Protein AF-A0A2S9FU41-F1 (afdb_monomer_lite)

Structure (mmCIF, N/CA/C/O backbone):
data_AF-A0A2S9FU41-F1
#
_entry.id   AF-A0A2S9FU41-F1
#
loop_
_atom_site.group_PDB
_atom_site.id
_atom_site.type_symbol
_atom_site.label_atom_id
_atom_site.label_alt_id
_atom_site.label_comp_id
_atom_site.label_asym_id
_atom_site.label_entity_id
_atom_site.label_seq_id
_atom_site.pdbx_PDB_ins_code
_atom_site.Cartn_x
_atom_site.Cartn_y
_atom_site.Cartn_z
_atom_site.occupancy
_atom_site.B_iso_or_equiv
_atom_site.auth_seq_id
_atom_site.auth_comp_id
_atom_site.auth_asym_id
_atom_site.auth_atom_id
_atom_site.pdbx_PDB_model_num
ATOM 1 N N . LEU A 1 1 ? -5.710 8.211 -0.117 1.00 78.31 1 LEU A N 1
ATOM 2 C CA . LEU A 1 1 ? -5.263 8.133 -1.529 1.00 78.31 1 LEU A CA 1
ATOM 3 C C . LEU A 1 1 ? -3.778 8.463 -1.650 1.00 78.31 1 LEU A C 1
ATOM 5 O O . LEU A 1 1 ? -3.265 9.146 -0.765 1.00 78.31 1 LEU A O 1
ATOM 9 N N . PRO A 1 2 ? -3.069 7.959 -2.677 1.00 86.50 2 PRO A N 1
ATOM 10 C CA . PRO A 1 2 ? -1.631 8.178 -2.822 1.00 86.50 2 PRO A CA 1
ATOM 11 C C . PRO A 1 2 ? -1.277 9.668 -2.963 1.00 86.50 2 PRO A C 1
ATOM 13 O O . PRO A 1 2 ? -1.785 10.360 -3.837 1.00 86.50 2 PRO A O 1
ATOM 16 N N . HIS A 1 3 ? -0.371 10.158 -2.115 1.00 91.19 3 HIS A N 1
ATOM 17 C CA . HIS A 1 3 ? 0.271 11.476 -2.247 1.00 91.19 3 HIS A CA 1
ATOM 18 C C . HIS A 1 3 ? 1.585 11.426 -3.060 1.00 91.19 3 HIS A C 1
ATOM 20 O O . HIS A 1 3 ? 2.095 10.349 -3.370 1.00 91.19 3 HIS A O 1
ATOM 26 N N . TYR A 1 4 ? 2.184 12.591 -3.346 1.00 93.06 4 TYR A N 1
ATOM 27 C CA . TYR A 1 4 ? 3.378 12.745 -4.200 1.00 93.06 4 TYR A CA 1
ATOM 28 C C . TYR A 1 4 ? 4.587 11.869 -3.829 1.00 93.06 4 TYR A C 1
ATOM 30 O O . TYR A 1 4 ? 5.330 11.449 -4.714 1.00 93.06 4 TYR A O 1
ATOM 38 N N . GLY A 1 5 ? 4.759 11.526 -2.549 1.00 94.69 5 GLY A N 1
ATOM 39 C CA . GLY A 1 5 ? 5.818 10.611 -2.105 1.00 94.69 5 GLY A CA 1
ATOM 40 C C . GLY A 1 5 ? 5.652 9.192 -2.666 1.00 94.69 5 GLY A C 1
ATOM 41 O O . GLY A 1 5 ? 6.626 8.563 -3.086 1.00 94.69 5 GLY A O 1
ATOM 42 N N . HIS A 1 6 ? 4.411 8.711 -2.773 1.00 93.00 6 HIS A N 1
ATOM 43 C CA . HIS A 1 6 ? 4.115 7.436 -3.426 1.00 93.00 6 HIS A CA 1
ATOM 44 C C . HIS A 1 6 ? 4.408 7.486 -4.926 1.00 93.00 6 HIS A C 1
ATOM 46 O O . HIS A 1 6 ? 4.857 6.493 -5.491 1.00 93.00 6 HIS A O 1
ATOM 52 N N . LEU A 1 7 ? 4.205 8.642 -5.566 1.00 90.88 7 LEU A N 1
ATOM 53 C CA . LEU A 1 7 ? 4.411 8.780 -7.010 1.00 90.88 7 LEU A CA 1
ATOM 54 C C . LEU A 1 7 ? 5.896 8.797 -7.345 1.00 90.88 7 LEU A C 1
ATOM 56 O O . LEU A 1 7 ? 6.338 8.062 -8.220 1.00 90.88 7 LEU A O 1
ATOM 60 N N . LEU A 1 8 ? 6.680 9.577 -6.596 1.00 94.44 8 LEU A N 1
ATOM 61 C CA . LEU A 1 8 ? 8.130 9.634 -6.761 1.00 94.44 8 LEU A CA 1
ATOM 62 C C . LEU A 1 8 ? 8.751 8.236 -6.654 1.00 94.44 8 LEU A C 1
ATOM 64 O O . LEU A 1 8 ? 9.504 7.810 -7.529 1.00 94.44 8 LEU A O 1
ATOM 68 N N . THR A 1 9 ? 8.397 7.493 -5.603 1.00 94.12 9 THR A N 1
ATOM 69 C CA . THR A 1 9 ? 8.896 6.124 -5.423 1.00 94.12 9 THR A CA 1
ATOM 70 C C . THR A 1 9 ? 8.337 5.162 -6.472 1.00 94.12 9 THR A C 1
ATOM 72 O O . THR A 1 9 ? 9.056 4.264 -6.909 1.00 94.12 9 THR A O 1
ATOM 75 N N . GLY A 1 10 ? 7.094 5.359 -6.920 1.00 93.06 10 GLY A N 1
ATOM 76 C CA . GLY A 1 10 ? 6.480 4.63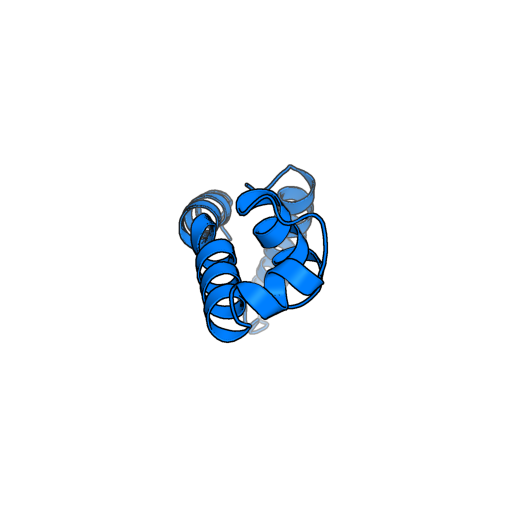4 -8.031 1.00 93.06 10 GLY A CA 1
ATOM 77 C C . GLY A 1 10 ? 7.263 4.778 -9.335 1.00 93.06 10 GLY A C 1
ATOM 78 O O . GLY A 1 10 ? 7.602 3.761 -9.935 1.00 93.06 10 GLY A O 1
ATOM 79 N N . TYR A 1 11 ? 7.632 6.004 -9.721 1.00 94.38 11 TYR A N 1
ATOM 80 C CA . TYR A 1 11 ? 8.409 6.270 -10.935 1.00 94.38 11 TYR A CA 1
ATOM 81 C C . TYR A 1 11 ? 9.792 5.627 -10.894 1.00 94.38 11 TYR A C 1
ATOM 83 O O . TYR A 1 11 ? 10.194 4.976 -11.855 1.00 94.38 11 TYR A O 1
ATOM 91 N N . VAL A 1 12 ? 10.509 5.727 -9.771 1.00 95.56 12 VAL A N 1
ATOM 92 C CA . VAL A 1 12 ? 11.814 5.056 -9.625 1.00 95.56 12 VAL A CA 1
ATOM 93 C C . VAL A 1 12 ? 11.663 3.537 -9.778 1.00 95.56 12 VAL A C 1
ATOM 95 O O . VAL A 1 12 ? 12.447 2.901 -10.488 1.00 95.56 12 VAL A O 1
ATOM 98 N N . LYS A 1 13 ? 10.619 2.958 -9.165 1.00 95.06 13 LYS A N 1
ATOM 99 C CA . LYS A 1 13 ? 10.289 1.524 -9.248 1.00 95.06 13 LYS A CA 1
ATOM 100 C C . LYS A 1 13 ? 9.766 1.085 -10.621 1.00 95.06 13 LYS A C 1
ATOM 102 O O . LYS A 1 13 ? 9.624 -0.116 -10.826 1.00 95.06 13 LYS A O 1
ATOM 107 N N . ASP A 1 14 ? 9.490 2.003 -11.541 1.00 96.25 14 ASP A N 1
ATOM 108 C CA . ASP A 1 14 ? 9.088 1.704 -12.919 1.00 96.25 14 ASP A CA 1
ATOM 109 C C . ASP A 1 14 ? 10.250 1.900 -13.912 1.00 96.25 14 ASP A C 1
ATOM 111 O O . ASP A 1 14 ? 10.572 0.994 -14.687 1.00 96.25 14 ASP A O 1
ATOM 115 N N . ILE A 1 15 ? 10.967 3.025 -13.817 1.00 96.94 15 ILE A N 1
ATOM 116 C CA . ILE A 1 15 ? 12.099 3.367 -14.692 1.00 96.94 15 ILE A CA 1
ATOM 117 C C . ILE A 1 15 ? 13.202 2.304 -14.617 1.00 96.94 15 ILE A C 1
ATOM 119 O O . ILE A 1 15 ? 13.703 1.853 -15.650 1.00 96.94 15 ILE A O 1
ATOM 123 N N . VAL A 1 16 ? 13.578 1.866 -13.409 1.00 97.50 16 VAL A N 1
ATOM 124 C CA . VAL A 1 16 ? 14.692 0.919 -13.232 1.00 97.50 16 VAL A CA 1
ATOM 125 C C . VAL A 1 16 ? 14.375 -0.462 -13.836 1.00 97.50 16 VAL A C 1
ATOM 127 O O . VAL A 1 16 ? 15.192 -0.950 -14.627 1.00 97.50 16 VAL A O 1
ATOM 130 N N . PRO A 1 17 ? 13.217 -1.102 -13.560 1.00 97.38 17 PRO A N 1
ATOM 131 C CA . PRO A 1 17 ? 12.837 -2.342 -14.237 1.00 97.38 17 PRO A CA 1
ATOM 132 C C . PRO A 1 17 ? 12.700 -2.217 -15.754 1.00 97.38 17 PRO A C 1
ATOM 134 O O . PRO A 1 17 ? 13.111 -3.136 -16.464 1.00 97.38 17 PRO A O 1
ATOM 137 N N . ARG A 1 18 ? 12.175 -1.097 -16.277 1.00 97.88 18 ARG A N 1
ATOM 138 C CA . ARG A 1 18 ? 12.109 -0.858 -17.731 1.00 97.88 18 ARG A CA 1
ATOM 139 C C . ARG A 1 18 ? 13.496 -0.834 -18.352 1.00 97.88 18 ARG A C 1
ATOM 141 O O . ARG A 1 18 ? 13.746 -1.577 -19.298 1.00 97.88 18 ARG A O 1
ATOM 148 N N . TYR A 1 19 ? 14.413 -0.063 -17.771 1.00 98.31 19 TYR A N 1
ATOM 149 C CA . TYR A 1 19 ? 15.804 -0.017 -18.210 1.00 98.31 19 TYR A CA 1
ATOM 150 C C . TYR A 1 19 ? 16.450 -1.411 -18.206 1.00 98.31 19 TYR A C 1
ATOM 152 O O . TYR A 1 19 ? 17.063 -1.815 -19.191 1.00 98.31 19 TYR A O 1
ATOM 160 N N . ARG A 1 20 ? 16.276 -2.187 -17.128 1.00 98.56 20 ARG A N 1
ATOM 161 C CA . ARG A 1 20 ? 16.805 -3.559 -17.045 1.00 98.56 20 ARG A CA 1
ATOM 162 C C . ARG A 1 20 ? 16.179 -4.485 -18.091 1.00 98.56 20 ARG A C 1
ATOM 164 O O . ARG A 1 20 ? 16.909 -5.239 -18.725 1.00 98.56 20 ARG A O 1
ATOM 171 N N . THR A 1 21 ? 14.878 -4.365 -18.339 1.00 98.44 21 THR A N 1
ATOM 172 C CA . THR A 1 21 ? 14.191 -5.121 -19.398 1.00 98.44 21 THR A CA 1
ATOM 173 C C . THR A 1 21 ? 14.776 -4.797 -20.776 1.00 98.44 21 THR A C 1
ATOM 175 O O . THR A 1 21 ? 15.122 -5.702 -21.528 1.00 98.44 21 THR A O 1
ATOM 178 N N . MET A 1 22 ? 14.996 -3.513 -21.084 1.00 98.56 22 MET A N 1
ATOM 179 C CA . MET A 1 22 ? 15.626 -3.074 -22.342 1.00 98.56 22 MET A CA 1
ATOM 180 C C . MET A 1 22 ? 17.070 -3.569 -22.504 1.00 98.56 22 MET A C 1
ATOM 182 O O . MET A 1 22 ? 17.570 -3.675 -23.619 1.00 98.56 22 MET A O 1
ATOM 186 N N . ARG A 1 23 ? 17.750 -3.887 -21.399 1.00 98.50 23 ARG A N 1
ATOM 187 C CA . ARG A 1 23 ? 19.099 -4.471 -21.384 1.00 98.50 23 ARG A CA 1
ATOM 188 C C . ARG A 1 23 ? 19.099 -6.003 -21.492 1.00 98.50 23 ARG A C 1
ATOM 190 O O . ARG A 1 23 ? 20.160 -6.599 -21.340 1.00 98.50 23 ARG A O 1
ATOM 197 N N . GLY A 1 24 ? 17.945 -6.622 -21.749 1.00 98.50 24 GLY A N 1
ATOM 198 C CA . GLY A 1 24 ? 17.801 -8.064 -21.967 1.00 98.50 24 GLY A CA 1
ATOM 199 C C . GLY A 1 24 ? 17.550 -8.887 -20.702 1.00 98.50 24 GLY A C 1
ATOM 200 O O . GLY A 1 24 ? 17.560 -10.112 -20.771 1.00 98.50 24 GLY A O 1
ATOM 201 N N . TYR A 1 25 ? 17.323 -8.253 -19.547 1.00 98.56 25 TYR A N 1
ATOM 202 C CA . TYR A 1 25 ? 17.003 -8.971 -18.310 1.00 98.56 25 TYR A CA 1
ATOM 203 C C . TYR A 1 25 ? 15.502 -9.257 -18.206 1.00 98.56 25 TYR A C 1
ATOM 205 O O . TYR A 1 25 ? 14.675 -8.388 -18.474 1.00 98.56 25 TYR A O 1
ATOM 213 N N . MET A 1 26 ? 15.145 -10.444 -17.718 1.00 97.69 26 MET A N 1
ATOM 214 C CA . MET A 1 26 ? 13.785 -10.730 -17.264 1.00 97.69 26 MET A CA 1
ATOM 215 C C . MET A 1 26 ? 13.589 -10.135 -15.864 1.00 97.69 26 MET A C 1
ATOM 217 O O . MET A 1 26 ? 14.328 -10.476 -14.942 1.00 97.69 26 MET A O 1
ATOM 221 N N . VAL A 1 27 ? 12.624 -9.224 -15.706 1.00 97.69 27 VAL A N 1
ATOM 222 C CA . VAL A 1 27 ? 12.349 -8.548 -14.428 1.00 97.69 27 VAL A CA 1
ATOM 223 C C . VAL A 1 27 ? 10.881 -8.705 -14.050 1.00 97.69 27 VAL A C 1
ATOM 225 O O . VAL A 1 27 ? 10.011 -8.019 -14.597 1.00 97.69 27 VAL A O 1
ATOM 228 N N . ASP A 1 28 ? 10.623 -9.576 -13.077 1.00 96.62 28 ASP A N 1
ATOM 229 C CA . ASP A 1 28 ? 9.293 -9.767 -12.509 1.00 96.62 28 ASP A CA 1
ATOM 230 C C . ASP A 1 28 ? 8.864 -8.550 -11.687 1.00 96.62 28 ASP A C 1
ATOM 232 O O . ASP A 1 28 ? 9.597 -8.039 -10.837 1.00 96.62 28 ASP A O 1
ATOM 236 N N . ARG A 1 29 ? 7.642 -8.080 -11.938 1.00 94.62 29 ARG A N 1
ATOM 237 C CA . ARG A 1 29 ? 7.052 -6.914 -11.276 1.00 94.62 29 ARG A CA 1
ATOM 238 C C . ARG A 1 29 ? 5.758 -7.338 -10.596 1.00 94.62 29 ARG A C 1
ATOM 240 O O . ARG A 1 29 ? 4.758 -7.576 -11.264 1.00 94.62 29 ARG A O 1
ATOM 247 N N . ARG A 1 30 ? 5.782 -7.444 -9.265 1.00 93.25 30 ARG A N 1
ATOM 248 C CA . ARG A 1 30 ? 4.616 -7.801 -8.442 1.00 93.25 30 ARG A CA 1
ATOM 249 C C . ARG A 1 30 ? 4.297 -6.678 -7.465 1.00 93.25 30 ARG A C 1
ATOM 251 O O . ARG A 1 30 ? 5.190 -6.164 -6.794 1.00 93.25 30 ARG A O 1
ATOM 258 N N . PHE A 1 31 ? 3.027 -6.289 -7.412 1.00 91.31 31 PHE A N 1
ATOM 259 C CA . PHE A 1 31 ? 2.536 -5.327 -6.431 1.00 91.31 31 PHE A CA 1
ATOM 260 C C . PHE A 1 31 ? 2.213 -6.055 -5.123 1.00 91.31 31 PHE A C 1
ATOM 262 O O . PHE A 1 31 ? 1.701 -7.172 -5.153 1.00 91.31 31 PHE A O 1
ATOM 269 N N . GLY A 1 32 ? 2.523 -5.427 -3.992 1.00 91.25 32 GLY A N 1
ATOM 270 C CA . GLY A 1 32 ? 2.253 -5.960 -2.660 1.00 91.25 32 GLY A CA 1
ATOM 271 C C . GLY A 1 32 ? 1.478 -4.950 -1.827 1.00 91.25 32 GLY A C 1
ATOM 272 O O . GLY A 1 32 ? 1.652 -3.743 -1.999 1.00 91.25 32 GLY A O 1
ATOM 273 N N . TRP A 1 33 ? 0.638 -5.465 -0.936 1.00 91.44 33 TRP A N 1
ATOM 274 C CA . TRP A 1 33 ? -0.122 -4.685 0.030 1.00 91.44 33 TRP A CA 1
ATOM 275 C C . TRP A 1 33 ? 0.398 -4.978 1.429 1.00 91.44 33 TRP A C 1
ATOM 277 O O . TRP A 1 33 ? 0.598 -6.141 1.773 1.00 91.44 33 TRP A O 1
ATOM 287 N N . ASP A 1 34 ? 0.600 -3.927 2.214 1.00 91.88 34 ASP A N 1
ATOM 288 C CA . ASP A 1 34 ? 0.803 -4.050 3.652 1.00 91.88 34 ASP A CA 1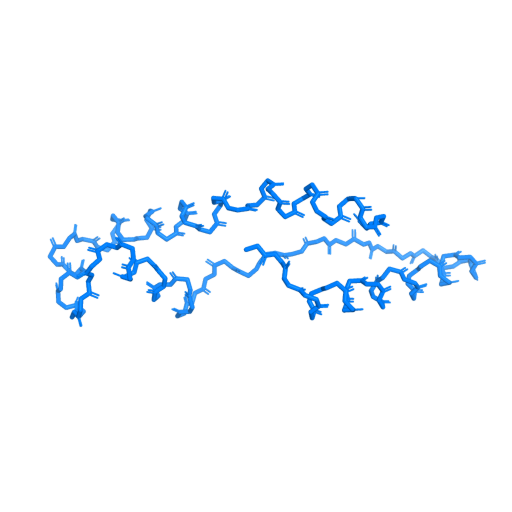
ATOM 289 C C . ASP A 1 34 ? -0.561 -3.900 4.333 1.00 91.88 34 ASP A C 1
ATOM 291 O O . ASP A 1 34 ? -1.190 -2.845 4.235 1.00 91.88 34 ASP A O 1
ATOM 295 N N . THR A 1 35 ? -1.073 -4.995 4.897 1.00 92.94 35 THR A N 1
ATOM 296 C CA . THR A 1 35 ? -2.487 -5.127 5.291 1.00 92.94 35 THR A CA 1
ATOM 297 C C . THR A 1 35 ? -2.694 -5.351 6.783 1.00 92.94 35 THR A C 1
ATOM 299 O O . THR A 1 35 ? -3.836 -5.438 7.221 1.00 92.94 35 THR A O 1
ATOM 302 N N . HIS A 1 36 ? -1.622 -5.503 7.559 1.00 93.00 36 HIS A N 1
ATOM 303 C CA . HIS A 1 36 ? -1.687 -5.858 8.976 1.00 93.00 36 HIS A CA 1
ATOM 304 C C . HIS A 1 36 ? -0.985 -4.817 9.850 1.00 93.00 36 HIS A C 1
ATOM 306 O O . HIS A 1 36 ? -0.316 -3.903 9.373 1.00 93.00 36 HIS A O 1
ATOM 312 N N . GLY A 1 37 ? -1.114 -5.007 11.161 1.00 93.50 37 GLY A N 1
ATOM 313 C CA . GLY A 1 37 ? -0.381 -4.253 12.160 1.00 93.50 37 GLY A CA 1
ATOM 314 C C . GLY A 1 37 ? -1.046 -2.939 12.546 1.00 93.50 37 GLY A C 1
ATOM 315 O O . GLY A 1 37 ? -2.119 -2.562 12.072 1.00 93.50 37 GLY A O 1
ATOM 316 N N . LEU A 1 38 ? -0.351 -2.234 13.434 1.00 94.00 38 LEU A N 1
ATOM 317 C CA . LEU A 1 38 ? -0.890 -1.099 14.168 1.00 94.00 38 LEU A CA 1
ATOM 318 C C . LEU A 1 38 ? -1.463 0.029 13.286 1.00 94.00 38 LEU A C 1
ATOM 320 O O . LEU A 1 38 ? -2.499 0.572 13.658 1.00 94.00 38 LEU A O 1
ATOM 324 N N . PRO A 1 39 ? -0.876 0.398 12.127 1.00 92.56 39 PRO A N 1
ATOM 325 C CA . PRO A 1 39 ? -1.464 1.438 11.283 1.00 92.56 39 PRO A CA 1
ATOM 326 C C . PRO A 1 39 ? -2.878 1.099 10.791 1.00 92.56 39 PRO A C 1
ATOM 328 O O . PRO A 1 39 ? -3.736 1.980 10.763 1.00 92.56 39 PRO A O 1
ATOM 331 N N . ALA A 1 40 ? -3.131 -0.165 10.431 1.00 91.38 40 ALA A N 1
ATOM 332 C CA . ALA A 1 40 ? -4.449 -0.614 9.986 1.00 91.38 40 ALA A CA 1
ATOM 333 C C . ALA A 1 40 ? -5.448 -0.623 11.154 1.00 91.38 40 ALA A C 1
ATOM 335 O O . ALA A 1 40 ? -6.560 -0.110 11.028 1.00 91.38 40 ALA A O 1
ATOM 336 N N . GLU A 1 41 ? -5.020 -1.136 12.309 1.00 94.19 41 GLU A N 1
ATOM 337 C CA . GLU A 1 41 ? -5.836 -1.207 13.525 1.00 94.19 41 GLU A CA 1
ATOM 338 C C . GLU A 1 41 ? -6.221 0.184 14.048 1.00 94.19 41 GLU A C 1
ATOM 340 O O . GLU A 1 41 ? -7.380 0.413 14.388 1.00 94.19 41 GLU A O 1
ATOM 345 N N . LEU A 1 42 ? -5.282 1.138 14.073 1.00 94.06 42 LEU A N 1
ATOM 346 C CA . LEU A 1 42 ? -5.538 2.507 14.536 1.00 94.06 42 LEU A CA 1
ATOM 347 C C . LEU A 1 42 ? -6.507 3.259 13.620 1.00 94.06 42 LEU A C 1
ATOM 349 O O . LEU A 1 42 ? -7.346 4.017 14.104 1.00 94.06 42 LEU A O 1
ATOM 353 N N . GLU A 1 43 ? -6.417 3.057 12.305 1.00 92.56 43 GLU A N 1
ATOM 354 C CA . GLU A 1 43 ? -7.357 3.674 11.368 1.00 92.56 43 GLU A CA 1
ATOM 355 C C . GLU A 1 43 ? -8.780 3.141 11.580 1.00 92.56 43 GLU A C 1
ATOM 357 O O . GLU A 1 43 ? -9.731 3.922 11.564 1.00 92.56 43 GLU A O 1
ATOM 362 N N . VAL A 1 44 ? -8.943 1.843 11.852 1.00 94.56 44 VAL A N 1
ATOM 363 C CA . VAL A 1 44 ? -10.255 1.262 12.182 1.00 94.56 44 VAL A CA 1
ATOM 364 C C . VAL A 1 44 ? -10.760 1.737 13.540 1.00 94.56 44 VAL A C 1
ATOM 366 O O . VAL A 1 44 ? -11.923 2.121 13.641 1.00 94.56 44 VAL A O 1
ATOM 369 N N . GLN A 1 45 ? -9.900 1.812 14.560 1.00 94.88 45 GLN A N 1
ATOM 370 C CA . GLN A 1 45 ? -10.267 2.401 15.854 1.00 94.88 45 GLN A CA 1
ATOM 371 C C . GLN A 1 45 ? -10.781 3.833 15.679 1.00 94.88 45 GLN A C 1
ATOM 373 O O . GLN A 1 45 ? -11.837 4.181 16.203 1.00 94.88 45 GLN A O 1
ATOM 378 N N . ARG A 1 46 ? -10.100 4.641 14.857 1.00 93.44 46 ARG A N 1
ATOM 379 C CA . ARG A 1 46 ? -10.517 6.009 14.530 1.00 93.44 46 ARG A CA 1
ATOM 380 C C . ARG A 1 46 ? -11.864 6.052 13.802 1.00 93.44 46 ARG A C 1
ATOM 382 O O . ARG A 1 46 ? -12.677 6.920 14.102 1.00 93.44 46 ARG A O 1
ATOM 389 N N . GLN A 1 47 ? -12.105 5.146 12.854 1.00 92.62 47 GLN A N 1
ATOM 390 C CA . GLN A 1 47 ? -13.373 5.060 12.114 1.00 92.62 47 GLN A CA 1
ATOM 391 C C . GLN A 1 47 ? -14.546 4.621 13.002 1.00 92.62 47 GLN A C 1
ATOM 393 O O . GLN A 1 47 ? -15.654 5.123 12.830 1.00 92.62 47 GLN A O 1
ATOM 398 N N . LEU A 1 48 ? -14.297 3.717 13.953 1.00 94.06 48 LEU A N 1
ATOM 399 C CA . LEU A 1 48 ? -15.294 3.192 14.890 1.00 94.06 48 LEU A CA 1
ATOM 400 C C . LEU A 1 48 ? -15.439 4.038 16.167 1.00 94.06 48 LEU A C 1
ATOM 402 O O . LEU A 1 48 ? -16.294 3.743 16.997 1.00 94.06 48 LEU A O 1
ATOM 406 N N . GLY A 1 49 ? -14.623 5.084 16.337 1.00 94.38 49 GLY A N 1
ATOM 407 C CA . GLY A 1 49 ? -14.638 5.936 17.530 1.00 94.38 49 GLY A CA 1
ATOM 408 C C . GLY A 1 49 ? -14.136 5.239 18.800 1.00 94.38 49 GLY A C 1
ATOM 409 O O . GLY A 1 49 ? -14.511 5.634 19.900 1.00 94.38 49 GLY A O 1
ATOM 410 N N . ILE A 1 50 ? -13.306 4.205 18.656 1.00 94.31 50 ILE A N 1
ATOM 411 C CA . ILE A 1 50 ? -12.698 3.467 19.765 1.00 94.31 50 ILE A CA 1
ATOM 412 C C . ILE A 1 50 ? -11.553 4.299 20.343 1.00 94.31 50 ILE A C 1
ATOM 414 O O . ILE A 1 50 ? -10.622 4.678 19.632 1.00 94.31 50 ILE A O 1
ATOM 418 N N . THR A 1 51 ? -11.618 4.563 21.645 1.00 92.75 51 THR A N 1
ATOM 419 C CA . THR A 1 51 ? -10.608 5.329 22.389 1.00 92.75 51 THR A CA 1
ATOM 420 C C . THR A 1 51 ? -9.830 4.472 23.380 1.00 92.75 51 THR A C 1
ATOM 422 O O . THR A 1 51 ? -8.729 4.852 23.768 1.00 92.75 51 THR A O 1
ATOM 425 N N . ASP A 1 52 ? -10.384 3.325 23.780 1.00 92.00 52 ASP A N 1
ATOM 426 C CA . ASP A 1 52 ? -9.755 2.385 24.702 1.00 92.00 52 ASP A CA 1
ATOM 427 C C . ASP A 1 52 ? -9.796 0.950 24.162 1.00 92.00 52 ASP A C 1
ATOM 429 O O . ASP A 1 52 ? -10.731 0.548 23.470 1.00 92.00 52 ASP A O 1
ATOM 433 N N . LYS A 1 53 ? -8.773 0.156 24.492 1.00 87.62 53 LYS A N 1
ATOM 434 C CA . LYS A 1 53 ? -8.649 -1.225 24.008 1.00 87.62 53 LYS A CA 1
ATOM 435 C C . LYS A 1 53 ? -9.741 -2.144 24.547 1.00 87.62 53 LYS A C 1
ATOM 437 O O . LYS A 1 53 ? -10.136 -3.055 23.831 1.00 87.62 53 LYS A O 1
ATOM 442 N N . SER A 1 54 ? -10.260 -1.891 25.748 1.00 92.94 54 SER A N 1
ATOM 443 C CA . SER A 1 54 ? -11.356 -2.686 26.322 1.00 92.94 54 SER A CA 1
ATOM 444 C C . SER A 1 54 ? -12.608 -2.687 25.439 1.00 92.94 54 SER A C 1
ATOM 446 O O . SER A 1 54 ? -13.295 -3.699 25.343 1.00 92.94 54 SER A O 1
ATOM 448 N N . GLN A 1 55 ? -12.853 -1.605 24.693 1.00 93.56 55 GLN A N 1
ATOM 449 C CA . GLN A 1 55 ? -13.981 -1.508 23.763 1.00 93.56 55 GLN A CA 1
ATOM 450 C C . GLN A 1 55 ? -13.845 -2.475 22.573 1.00 93.56 55 GLN A C 1
ATOM 452 O O . GLN A 1 55 ? -14.846 -2.874 21.979 1.00 93.56 55 GLN A O 1
ATOM 457 N N . ILE A 1 56 ? -12.615 -2.872 22.219 1.00 92.62 56 ILE A N 1
ATOM 458 C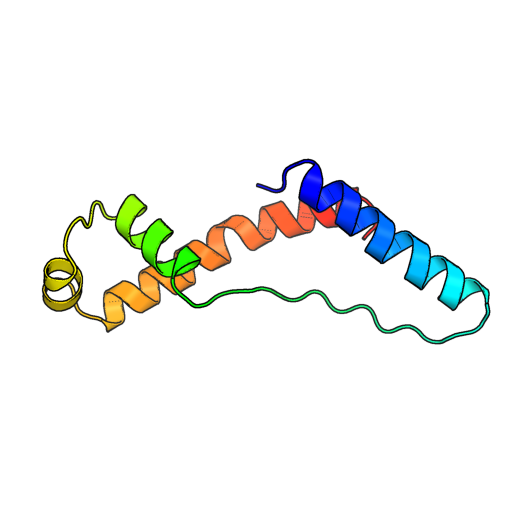 CA . ILE A 1 56 ? -12.362 -3.895 21.192 1.00 92.62 56 ILE A CA 1
ATOM 459 C C . ILE A 1 56 ? -12.781 -5.267 21.721 1.00 92.62 56 ILE A C 1
ATOM 461 O O . ILE A 1 56 ? -13.430 -6.026 21.000 1.00 92.62 56 ILE A O 1
ATOM 465 N N . ASP A 1 57 ? -12.456 -5.562 22.980 1.00 93.00 57 ASP A N 1
ATOM 466 C CA . ASP A 1 57 ? -12.846 -6.814 23.630 1.00 93.00 57 ASP A CA 1
ATOM 467 C C . ASP A 1 57 ? -14.374 -6.903 23.783 1.00 93.00 57 ASP A C 1
ATOM 469 O O . ASP A 1 57 ? -14.959 -7.945 23.490 1.00 93.00 57 ASP A O 1
ATOM 473 N N . GLU A 1 58 ? -15.035 -5.795 24.143 1.00 94.12 58 GLU A N 1
ATOM 474 C CA . GLU A 1 58 ? -16.501 -5.691 24.214 1.00 94.12 58 GLU A CA 1
ATOM 475 C C . GLU A 1 58 ? -17.180 -5.871 22.848 1.00 94.12 58 GLU A C 1
ATOM 477 O O . GLU A 1 58 ? -18.203 -6.552 22.738 1.00 94.12 58 GLU A O 1
ATOM 482 N N . MET A 1 59 ? -16.615 -5.284 21.786 1.00 93.62 59 MET A N 1
ATOM 483 C CA . MET A 1 59 ? -17.111 -5.464 20.419 1.00 93.62 59 MET A CA 1
ATOM 484 C C . MET A 1 59 ? -16.900 -6.903 19.922 1.00 93.62 59 MET A C 1
ATOM 486 O O . MET A 1 59 ? -17.717 -7.430 19.158 1.00 93.62 59 MET A O 1
ATOM 490 N N . GLY A 1 60 ? -15.812 -7.527 20.369 1.00 95.00 60 GLY A N 1
ATOM 491 C CA . GLY A 1 60 ? -15.330 -8.828 19.941 1.00 95.00 60 GLY A CA 1
ATOM 492 C C . GLY A 1 60 ? -14.228 -8.711 18.886 1.00 95.00 60 GLY A C 1
ATOM 493 O O . GLY A 1 60 ? -14.383 -8.048 17.857 1.00 95.00 60 GLY A O 1
ATOM 494 N N . ILE A 1 61 ? -13.130 -9.437 19.118 1.00 94.56 61 ILE A N 1
ATOM 495 C CA . ILE A 1 61 ? -11.936 -9.457 18.254 1.00 94.56 61 ILE A CA 1
ATOM 496 C C . ILE A 1 61 ? -12.277 -9.832 16.805 1.00 94.56 61 ILE A C 1
ATOM 498 O O . ILE A 1 61 ? -11.721 -9.258 15.873 1.00 94.56 61 ILE A O 1
ATOM 502 N N . GLU A 1 62 ? -13.203 -10.770 16.596 1.00 96.31 62 GLU A N 1
ATOM 503 C CA . GLU A 1 62 ? -13.629 -11.191 15.255 1.00 96.31 62 GLU A CA 1
ATOM 504 C C . GLU A 1 62 ? -14.201 -10.017 14.449 1.00 96.31 62 GLU A C 1
ATOM 506 O O . GLU A 1 62 ? -13.719 -9.725 13.355 1.00 96.31 62 GLU A O 1
ATOM 511 N N . LYS A 1 63 ? -15.140 -9.267 15.040 1.00 95.56 63 LYS A N 1
ATOM 512 C CA . LYS A 1 63 ? -15.744 -8.093 14.396 1.00 95.56 63 LYS A CA 1
ATOM 513 C C . LYS A 1 63 ? -14.717 -7.000 14.125 1.00 95.56 63 LYS A C 1
ATOM 515 O O . LYS A 1 63 ? -14.797 -6.322 13.104 1.00 95.56 63 LYS A O 1
ATOM 520 N N . PHE A 1 64 ? -13.744 -6.831 15.021 1.00 95.88 64 PHE A N 1
ATOM 521 C CA . PHE A 1 64 ? -12.671 -5.858 14.825 1.00 95.88 64 PHE A CA 1
ATOM 522 C C . PHE A 1 64 ? -11.772 -6.245 13.650 1.00 95.88 64 PHE A C 1
ATOM 524 O O . PHE A 1 64 ? -11.472 -5.413 12.796 1.00 95.88 64 PHE A O 1
ATOM 531 N N . ASN A 1 65 ? -11.400 -7.520 13.559 1.00 95.12 65 ASN A N 1
ATOM 532 C CA . ASN A 1 65 ? -10.584 -8.033 12.464 1.00 95.12 65 ASN A CA 1
ATOM 533 C C . ASN A 1 65 ? -11.299 -7.935 11.111 1.00 95.12 65 ASN A C 1
ATOM 535 O O . ASN A 1 65 ? -10.659 -7.612 10.107 1.00 95.12 65 ASN A O 1
ATOM 539 N N . ASP A 1 66 ? -12.610 -8.170 11.074 1.00 95.69 66 ASP A N 1
ATOM 540 C CA . ASP A 1 66 ? -13.403 -8.002 9.856 1.00 95.69 66 ASP A CA 1
ATOM 541 C C . ASP A 1 66 ? -13.467 -6.536 9.415 1.00 95.69 66 ASP A C 1
ATOM 543 O O . ASP A 1 66 ? -13.240 -6.244 8.238 1.00 95.69 66 ASP A O 1
ATOM 547 N N . ALA A 1 67 ? -13.647 -5.603 10.356 1.00 94.50 67 ALA A N 1
ATOM 548 C CA . ALA A 1 67 ? -13.582 -4.171 10.067 1.00 94.50 67 ALA A CA 1
ATOM 549 C C . ALA A 1 67 ? -12.192 -3.747 9.547 1.00 94.50 67 ALA A C 1
ATOM 551 O O . ALA A 1 67 ? -12.092 -2.999 8.572 1.00 94.50 67 ALA A O 1
ATOM 552 N N . CYS A 1 68 ? -11.106 -4.266 10.135 1.00 94.50 68 CYS A N 1
ATOM 553 C CA . CYS A 1 68 ? -9.739 -4.065 9.640 1.00 94.50 68 CYS A CA 1
ATOM 554 C C . CYS A 1 68 ? -9.564 -4.570 8.204 1.00 94.50 68 CYS A C 1
ATOM 556 O O . CYS A 1 68 ? -9.027 -3.851 7.356 1.00 94.50 68 CYS A O 1
ATOM 558 N N . ARG A 1 69 ? -10.057 -5.776 7.903 1.00 92.88 69 ARG A N 1
ATOM 559 C CA . ARG A 1 69 ? -10.000 -6.353 6.555 1.00 92.88 69 ARG A CA 1
ATOM 560 C C . ARG A 1 69 ? -10.756 -5.492 5.542 1.00 9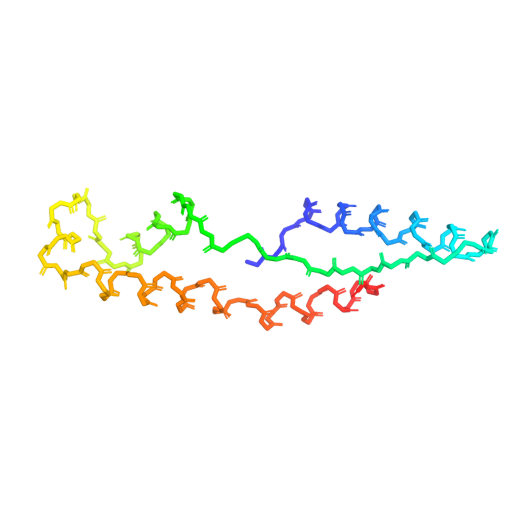2.88 69 ARG A C 1
ATOM 562 O O . ARG A 1 69 ? -10.228 -5.225 4.464 1.00 92.88 69 ARG A O 1
ATOM 569 N N . GLU A 1 70 ? -11.964 -5.049 5.876 1.00 92.75 70 GLU A N 1
ATOM 570 C CA . GLU A 1 70 ? -12.776 -4.205 4.996 1.00 92.75 70 GLU A CA 1
ATOM 57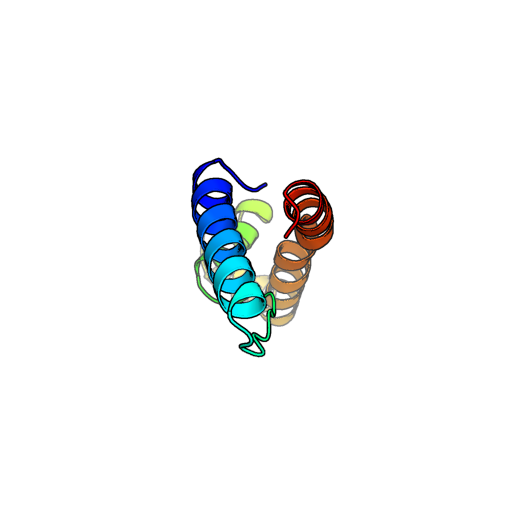1 C C . GLU A 1 70 ? -12.114 -2.841 4.745 1.00 92.75 70 GLU A C 1
ATOM 573 O O . GLU A 1 70 ? -11.995 -2.404 3.596 1.00 92.75 70 GLU A O 1
ATOM 578 N N . SER A 1 71 ? -11.597 -2.204 5.800 1.00 90.25 71 SER A N 1
ATOM 579 C CA . SER A 1 71 ? -10.932 -0.898 5.722 1.00 90.25 71 SER A CA 1
ATOM 580 C C . SER A 1 71 ? -9.706 -0.917 4.802 1.00 90.25 71 SER A C 1
ATOM 582 O O . SER A 1 71 ? -9.543 -0.029 3.961 1.00 90.25 71 SER A O 1
ATOM 584 N N . VAL A 1 72 ? -8.875 -1.963 4.887 1.00 88.38 72 VAL A N 1
ATOM 585 C CA . VAL A 1 72 ? -7.698 -2.127 4.016 1.00 88.38 72 VAL A CA 1
ATOM 586 C C . VAL A 1 72 ? -8.101 -2.292 2.549 1.00 88.38 72 VAL A C 1
ATOM 588 O O . VAL A 1 72 ? -7.459 -1.731 1.658 1.00 88.38 72 VAL A O 1
ATOM 591 N N . LEU A 1 73 ? -9.173 -3.039 2.277 1.00 86.88 73 LEU A N 1
ATOM 592 C CA . LEU A 1 73 ? -9.628 -3.300 0.911 1.00 86.88 73 LEU A CA 1
ATOM 593 C C . LEU A 1 73 ? -10.312 -2.090 0.268 1.00 86.88 73 LEU A C 1
ATOM 595 O O . LEU A 1 73 ? -10.246 -1.945 -0.957 1.00 86.88 73 LEU A O 1
ATOM 599 N N . LYS A 1 74 ? -10.897 -1.197 1.076 1.00 87.62 74 LYS A N 1
ATOM 600 C CA . LYS A 1 74 ? -11.693 -0.041 0.640 1.00 87.62 74 LYS A CA 1
ATOM 601 C C . LYS A 1 74 ? -11.039 0.791 -0.463 1.00 87.62 74 LYS A C 1
ATOM 603 O O . LYS A 1 74 ? -11.699 1.144 -1.432 1.00 87.62 74 LYS A O 1
ATOM 608 N N . TYR A 1 75 ? -9.742 1.076 -0.347 1.00 83.94 75 TYR A N 1
ATOM 609 C CA . TYR A 1 75 ? -9.046 1.969 -1.285 1.00 83.94 75 TYR A CA 1
ATOM 610 C C . TYR A 1 75 ? -8.263 1.238 -2.383 1.00 83.94 75 TYR A C 1
ATOM 612 O O . TYR A 1 75 ? -7.627 1.886 -3.215 1.00 83.94 75 TYR A O 1
ATOM 620 N N . THR A 1 76 ? -8.277 -0.097 -2.411 1.00 88.31 76 THR A N 1
ATOM 621 C CA . THR A 1 76 ? -7.458 -0.879 -3.358 1.00 88.31 76 THR A CA 1
ATOM 622 C C . THR A 1 76 ? -7.799 -0.584 -4.821 1.00 88.31 76 THR A C 1
ATOM 624 O O . THR A 1 76 ? -6.895 -0.507 -5.655 1.00 88.31 76 THR A O 1
ATOM 627 N N . GLY A 1 77 ? -9.082 -0.359 -5.127 1.00 88.44 77 GLY A N 1
ATOM 628 C CA . GLY A 1 77 ? -9.556 0.001 -6.466 1.00 88.44 77 GLY A CA 1
ATOM 629 C C . GLY A 1 77 ? -9.022 1.355 -6.934 1.00 88.44 77 GLY A C 1
ATOM 630 O O . GLY A 1 77 ? -8.396 1.436 -7.990 1.00 88.44 77 GLY A O 1
ATOM 631 N N . GLU A 1 78 ? -9.187 2.393 -6.113 1.00 90.25 78 GLU A N 1
ATOM 632 C CA . GLU A 1 78 ? -8.706 3.747 -6.421 1.00 90.25 78 GLU A CA 1
ATOM 633 C C . GLU A 1 78 ? -7.181 3.777 -6.585 1.00 90.25 78 GLU A C 1
ATOM 635 O O . GLU A 1 78 ? -6.651 4.399 -7.503 1.00 90.25 78 GLU A O 1
ATOM 640 N N . TRP A 1 79 ? -6.451 3.045 -5.739 1.00 91.62 79 TRP A N 1
ATOM 641 C CA . TRP A 1 79 ? -5.006 2.885 -5.888 1.00 91.62 79 TRP A CA 1
ATOM 642 C C . TRP A 1 79 ? -4.619 2.214 -7.204 1.00 91.62 79 TRP A C 1
ATOM 644 O O . TRP A 1 79 ? -3.663 2.652 -7.843 1.00 91.62 79 TRP A O 1
ATOM 654 N N . ARG A 1 80 ? -5.338 1.163 -7.616 1.00 90.12 80 ARG A N 1
ATOM 655 C CA . ARG A 1 80 ? -5.072 0.478 -8.885 1.00 90.12 80 ARG A CA 1
ATOM 656 C C . ARG A 1 80 ? -5.244 1.433 -10.059 1.00 90.12 80 ARG A C 1
ATOM 658 O O . ARG A 1 80 ? -4.351 1.509 -10.896 1.00 90.12 80 ARG A O 1
ATOM 665 N N . GLU A 1 81 ? -6.338 2.188 -10.094 1.00 91.81 81 GLU A N 1
ATOM 666 C CA . GLU A 1 81 ? -6.586 3.183 -11.141 1.00 91.81 81 GLU A CA 1
ATOM 667 C C . GLU A 1 81 ? -5.469 4.237 -11.190 1.00 91.81 81 GLU A C 1
ATOM 669 O O . GLU A 1 81 ? -4.896 4.501 -12.251 1.00 91.81 81 GLU A O 1
ATOM 674 N N . TYR A 1 82 ? -5.093 4.778 -10.029 1.00 91.31 82 TYR A N 1
ATOM 675 C CA . TYR A 1 82 ? -4.081 5.827 -9.924 1.00 91.31 82 TYR A CA 1
ATOM 676 C C . TYR A 1 82 ? -2.684 5.350 -10.354 1.00 91.31 82 TYR A C 1
ATOM 678 O O . TYR A 1 82 ? -1.976 6.064 -11.067 1.00 91.31 82 TYR A O 1
ATOM 686 N N . VAL A 1 83 ? -2.284 4.138 -9.947 1.00 90.38 83 VAL A N 1
ATOM 687 C CA . VAL A 1 83 ? -0.988 3.530 -10.303 1.00 90.38 83 VAL A CA 1
ATOM 688 C C . VAL A 1 83 ? -0.952 3.155 -11.787 1.00 90.38 83 VAL A C 1
ATOM 690 O O . VAL A 1 83 ? 0.015 3.489 -12.472 1.00 90.38 83 VAL A O 1
ATOM 693 N N . THR A 1 84 ? -2.031 2.576 -12.325 1.00 90.69 84 THR A N 1
ATOM 694 C CA . THR A 1 84 ? -2.133 2.269 -13.761 1.00 90.69 84 THR A CA 1
ATOM 695 C C . THR A 1 84 ? -2.065 3.536 -14.613 1.00 90.69 84 THR A C 1
ATOM 697 O O . THR A 1 84 ? -1.373 3.558 -15.632 1.00 90.69 84 THR A O 1
ATOM 700 N N . ARG A 1 85 ? -2.699 4.636 -14.182 1.00 91.94 85 ARG A N 1
ATOM 701 C CA . ARG A 1 85 ? -2.600 5.932 -14.872 1.00 91.94 85 ARG A CA 1
ATOM 702 C C . ARG A 1 85 ? -1.169 6.483 -14.912 1.00 91.94 85 ARG A C 1
ATOM 704 O O . ARG A 1 85 ? -0.841 7.235 -15.826 1.00 91.94 85 ARG A O 1
ATOM 711 N N . GLN A 1 86 ? -0.314 6.088 -13.969 1.00 89.81 86 GLN A N 1
ATOM 712 C CA . GLN A 1 86 ? 1.113 6.439 -13.922 1.00 89.81 86 GLN A CA 1
ATOM 713 C C . GLN A 1 86 ? 1.999 5.506 -14.750 1.00 89.81 86 GLN A C 1
ATOM 715 O O . GLN A 1 86 ? 3.222 5.613 -14.685 1.00 89.81 86 GLN A O 1
ATOM 720 N N . ALA A 1 87 ? 1.391 4.616 -15.538 1.00 84.56 87 ALA A N 1
ATOM 721 C CA . ALA A 1 87 ? 2.070 3.613 -16.345 1.00 84.56 87 ALA A CA 1
ATOM 722 C C . ALA A 1 87 ? 2.865 2.582 -15.521 1.00 84.56 87 ALA A C 1
ATOM 724 O O . ALA A 1 87 ? 3.895 2.091 -15.990 1.00 84.56 87 ALA A O 1
AT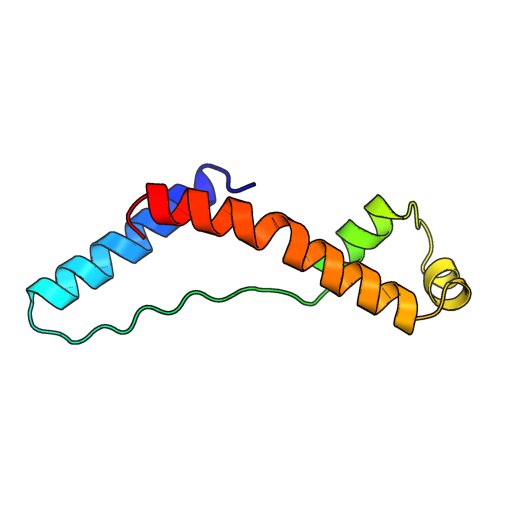OM 725 N N . ARG A 1 88 ? 2.371 2.222 -14.330 1.00 78.94 88 ARG A N 1
ATOM 726 C CA . ARG A 1 88 ? 2.915 1.135 -13.507 1.00 78.94 88 ARG A CA 1
ATOM 727 C C . ARG A 1 88 ? 1.882 0.046 -13.221 1.00 78.94 88 ARG A C 1
ATOM 729 O O . ARG A 1 88 ? 0.672 0.357 -13.166 1.00 78.94 88 ARG A O 1
#

pLDDT: mean 92.98, std 3.83, range [78.31, 98.56]

Foldseek 3Di:
DDDPVVLVVLVVLVVVVVVCVVVVDDDDDDDDADQDDDVLLVVLCVVVVNDDPVVCVVVPVVVSVVSSNCSSVVCVVVVVVVSVVSVD

Secondary structure (DSSP, 8-state):
---HHHHHHHHHHHHHHHHHHHTT------------SHHHHHHHHHHHT--STHHHHHH-HHHHHHHHHHHHHHTHHHHHHHHHHTT-

Radius of gyration: 17.95 Å; chains: 1; bounding box: 36×24×49 Å

Sequence (88 aa):
LPHYGHLLTGYVKDIVPRYRTMRGYMVDRRFGWDTHGLPAELEVQRQLGITDKSQIDEMGIEKFNDACRESVLKYTGEWREYVTRQAR